Protein AF-R6U940-F1 (afdb_monomer_lite)

pLDDT: mean 77.58, std 14.06, range [38.78, 97.44]

Structure (mmCIF, N/CA/C/O backbone):
data_AF-R6U940-F1
#
_entry.id   AF-R6U940-F1
#
loop_
_atom_site.group_PDB
_atom_site.id
_atom_site.type_symbol
_atom_site.label_atom_id
_atom_site.label_alt_id
_atom_site.label_comp_id
_atom_site.label_asym_id
_atom_site.label_entity_id
_atom_site.label_seq_id
_atom_site.pdbx_PDB_ins_code
_atom_site.Cartn_x
_atom_site.Cartn_y
_atom_site.Cartn_z
_atom_site.occupancy
_atom_site.B_iso_or_equiv
_atom_site.auth_seq_id
_atom_site.auth_comp_id
_atom_site.auth_asym_id
_atom_site.auth_atom_id
_atom_site.pdbx_PDB_model_num
ATOM 1 N N . MET A 1 1 ? 21.833 -29.919 -34.588 1.00 38.78 1 MET A N 1
ATOM 2 C CA . MET A 1 1 ? 22.435 -28.755 -35.273 1.00 38.78 1 MET A CA 1
ATOM 3 C C . MET A 1 1 ? 23.414 -28.121 -34.293 1.00 38.78 1 MET A C 1
ATOM 5 O O . MET A 1 1 ? 22.966 -27.664 -33.252 1.00 38.78 1 MET A O 1
ATOM 9 N N . LYS A 1 2 ? 24.731 -28.213 -34.527 1.00 38.91 2 LYS A N 1
ATOM 10 C CA . LYS A 1 2 ? 25.726 -27.540 -33.673 1.00 38.91 2 LYS A CA 1
ATOM 11 C C . LYS A 1 2 ? 25.645 -26.049 -33.997 1.00 38.91 2 LYS A C 1
ATOM 13 O O . LYS A 1 2 ? 25.905 -25.670 -35.132 1.00 38.91 2 LYS A O 1
ATOM 18 N N . VAL A 1 3 ? 25.191 -25.240 -33.046 1.00 47.97 3 VAL A N 1
ATOM 19 C CA . VAL A 1 3 ? 25.191 -23.782 -33.189 1.00 47.97 3 VAL A CA 1
ATOM 20 C C . VAL A 1 3 ? 26.611 -23.323 -32.872 1.00 47.97 3 VAL A C 1
ATOM 22 O O . VAL A 1 3 ? 27.059 -23.465 -31.738 1.00 47.97 3 VAL A O 1
ATOM 25 N N . GLU A 1 4 ? 27.351 -22.856 -33.876 1.00 50.97 4 GLU A N 1
ATOM 26 C CA . GLU A 1 4 ? 28.636 -22.192 -33.649 1.00 50.97 4 GLU A CA 1
ATOM 27 C C . GLU A 1 4 ? 28.372 -20.781 -33.127 1.00 50.97 4 GLU A C 1
ATOM 29 O O . GLU A 1 4 ? 27.781 -19.940 -33.807 1.00 50.97 4 GLU A O 1
ATOM 34 N N . TYR A 1 5 ? 28.772 -20.539 -31.882 1.00 58.75 5 TYR A N 1
ATOM 35 C CA . TYR A 1 5 ? 28.633 -19.239 -31.241 1.00 58.75 5 TYR A CA 1
ATOM 36 C C . TYR A 1 5 ? 29.853 -18.369 -31.550 1.00 58.75 5 TYR A C 1
ATOM 38 O O . TYR A 1 5 ? 30.995 -18.816 -31.440 1.00 58.75 5 TYR A O 1
ATOM 46 N N . LEU A 1 6 ? 29.621 -17.093 -31.871 1.00 58.72 6 LEU A N 1
ATOM 47 C CA . LEU A 1 6 ? 30.691 -16.096 -31.905 1.00 58.72 6 LEU A CA 1
ATOM 48 C C . LEU A 1 6 ? 31.372 -16.030 -30.527 1.00 58.72 6 LEU A C 1
ATOM 50 O O . LEU A 1 6 ? 30.691 -15.877 -29.515 1.00 58.72 6 LEU A O 1
ATOM 54 N N . ASN A 1 7 ? 32.708 -16.092 -30.506 1.00 62.06 7 ASN A N 1
ATOM 55 C CA . ASN A 1 7 ? 33.553 -16.078 -29.301 1.00 62.06 7 ASN A CA 1
ATOM 56 C C . ASN A 1 7 ? 33.459 -17.325 -28.393 1.00 62.06 7 ASN A C 1
ATOM 58 O O . ASN A 1 7 ? 33.769 -17.212 -27.206 1.00 62.06 7 ASN A O 1
ATOM 62 N N . SER A 1 8 ? 33.098 -18.503 -28.921 1.00 61.00 8 SER A N 1
ATOM 63 C CA . SER A 1 8 ? 33.075 -19.772 -28.162 1.00 61.00 8 SER A CA 1
ATOM 64 C C . SER A 1 8 ? 34.335 -20.006 -27.322 1.00 61.00 8 SER A C 1
ATOM 66 O O . SER A 1 8 ? 34.242 -20.405 -26.166 1.00 61.00 8 SER A O 1
ATOM 68 N N . ASP A 1 9 ? 35.504 -19.678 -27.872 1.00 63.75 9 ASP A N 1
ATOM 69 C CA . ASP A 1 9 ? 36.793 -19.916 -27.216 1.00 63.75 9 ASP A CA 1
ATOM 70 C C . ASP A 1 9 ? 37.019 -18.982 -26.020 1.00 63.75 9 ASP A C 1
ATOM 72 O O . ASP A 1 9 ? 37.608 -19.387 -25.026 1.00 63.75 9 ASP A O 1
ATOM 76 N N . LYS A 1 10 ? 36.491 -17.750 -26.073 1.00 63.06 10 LYS A N 1
ATOM 77 C CA . LYS A 1 10 ? 36.577 -16.777 -24.968 1.00 63.06 10 LYS A CA 1
ATOM 78 C C . LYS A 1 10 ? 35.530 -17.014 -23.883 1.00 63.06 10 LYS A C 1
ATOM 80 O O . LYS A 1 10 ? 35.743 -16.613 -22.749 1.00 63.06 10 LYS A O 1
ATOM 85 N N . LEU A 1 11 ? 34.395 -17.620 -24.231 1.00 61.78 11 LEU A N 1
ATOM 86 C CA . LEU A 1 11 ? 33.347 -17.987 -23.271 1.00 61.78 11 LEU A CA 1
ATOM 87 C C . LEU A 1 11 ? 33.721 -19.237 -22.460 1.00 61.78 11 LEU A C 1
ATOM 89 O O . LEU A 1 11 ? 33.229 -19.408 -21.349 1.00 61.78 11 LEU A O 1
ATOM 93 N N . ASN A 1 12 ? 34.605 -20.076 -23.005 1.00 62.25 12 ASN A N 1
ATOM 94 C CA . ASN A 1 12 ? 35.125 -21.279 -22.353 1.00 62.25 12 ASN A CA 1
ATOM 95 C C . ASN A 1 12 ? 36.461 -21.045 -21.615 1.00 62.25 12 ASN A C 1
ATOM 97 O O . ASN A 1 12 ? 36.978 -21.967 -20.985 1.00 62.25 12 ASN A O 1
ATOM 101 N N . ASP A 1 13 ? 37.032 -19.838 -21.695 1.00 66.44 13 ASP A N 1
ATOM 102 C CA . ASP A 1 13 ? 38.280 -19.475 -21.020 1.00 66.44 13 ASP A CA 1
ATOM 103 C C . ASP A 1 13 ? 38.022 -19.141 -19.541 1.00 66.44 13 ASP A C 1
ATOM 105 O O . ASP A 1 13 ? 37.287 -18.211 -19.206 1.00 66.44 13 ASP A O 1
ATOM 109 N N . SER A 1 14 ? 38.666 -19.890 -18.641 1.00 59.31 14 SER A N 1
ATOM 110 C CA . SER A 1 14 ? 38.557 -19.713 -17.185 1.00 59.31 14 SER A CA 1
ATOM 111 C C . SER A 1 14 ? 39.193 -18.407 -16.676 1.00 59.31 14 SER A C 1
ATOM 113 O O . SER A 1 14 ? 39.006 -18.054 -15.513 1.00 59.31 14 SER A O 1
ATOM 115 N N . GLY A 1 15 ? 39.946 -17.692 -17.522 1.00 61.25 15 GLY A N 1
ATOM 116 C CA . GLY A 1 15 ? 40.544 -16.389 -17.218 1.00 61.25 15 GLY A CA 1
ATOM 117 C C . GLY A 1 15 ? 39.617 -15.183 -17.426 1.00 61.25 15 GLY A C 1
ATOM 118 O O . GLY A 1 15 ? 39.961 -14.076 -17.008 1.00 61.25 15 GLY A O 1
ATOM 119 N N . VAL A 1 16 ? 38.446 -15.365 -18.046 1.00 61.44 16 VAL A N 1
ATOM 120 C CA . VAL A 1 16 ? 37.455 -14.298 -18.261 1.00 61.44 16 VAL A CA 1
ATOM 121 C C . VAL A 1 16 ? 36.491 -14.259 -17.074 1.00 61.44 16 VAL A C 1
ATOM 123 O O . VAL A 1 16 ? 35.803 -15.231 -16.772 1.00 61.44 16 VAL A O 1
ATOM 126 N N . GLY A 1 17 ? 36.423 -13.122 -16.378 1.00 57.19 17 GLY A N 1
ATOM 127 C CA . GLY A 1 17 ? 35.511 -12.964 -15.242 1.00 57.19 17 GLY A CA 1
ATOM 128 C C . GLY A 1 17 ? 34.043 -13.027 -15.679 1.00 57.19 17 GLY A C 1
ATOM 129 O O . GLY A 1 17 ? 33.683 -12.448 -16.702 1.00 57.19 17 GLY A O 1
ATOM 130 N N . GLN A 1 18 ? 33.172 -13.654 -14.877 1.00 58.56 18 GLN A N 1
ATOM 131 C CA . GLN A 1 18 ? 31.751 -13.869 -15.221 1.00 58.56 18 GLN A CA 1
ATOM 132 C C . GLN A 1 18 ? 30.968 -12.580 -15.556 1.00 58.56 18 GLN A C 1
ATOM 134 O O . GLN A 1 18 ? 29.967 -12.635 -16.264 1.00 58.56 18 GLN A O 1
ATOM 139 N N . TYR A 1 19 ? 31.435 -11.416 -15.089 1.00 63.09 19 TYR A N 1
ATOM 140 C CA . TYR A 1 19 ? 30.815 -10.102 -15.320 1.00 63.09 19 TYR A CA 1
ATOM 141 C C . TYR A 1 19 ? 31.617 -9.196 -16.274 1.00 63.09 19 TYR A C 1
ATOM 143 O O . TYR A 1 19 ? 31.359 -7.994 -16.374 1.00 63.09 19 TYR A O 1
ATOM 151 N N . GLN A 1 20 ? 32.623 -9.735 -16.966 1.00 70.12 20 GLN A N 1
ATOM 152 C CA . GLN A 1 20 ? 33.445 -8.966 -17.895 1.00 70.12 20 GLN A CA 1
ATOM 153 C C . GLN A 1 20 ? 32.690 -8.703 -19.205 1.00 70.12 20 GLN A C 1
ATOM 155 O O . GLN A 1 20 ? 32.221 -9.622 -19.873 1.00 70.12 20 GLN A O 1
ATOM 160 N N . LYS A 1 21 ? 32.603 -7.431 -19.620 1.00 71.88 21 LYS A N 1
ATOM 161 C CA . LYS A 1 21 ? 31.927 -7.057 -20.872 1.00 71.88 21 LYS A CA 1
ATOM 162 C C . LYS A 1 21 ? 32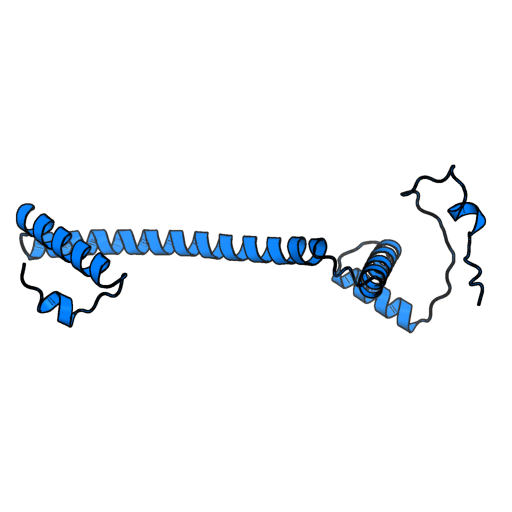.721 -7.522 -22.089 1.00 71.88 21 LYS A C 1
ATOM 164 O O . LYS A 1 21 ? 33.775 -6.967 -22.402 1.00 71.88 21 LYS A O 1
ATOM 169 N N . LEU A 1 22 ? 32.173 -8.490 -22.816 1.00 77.38 22 LEU A N 1
ATOM 170 C CA . LEU A 1 22 ? 32.712 -8.950 -24.090 1.00 77.38 22 LEU A CA 1
ATOM 171 C C . LEU A 1 22 ? 32.104 -8.148 -25.244 1.00 77.38 22 LEU A C 1
ATOM 173 O O . LEU A 1 22 ? 30.901 -7.896 -25.293 1.00 77.38 22 LEU A O 1
ATOM 177 N N . LYS A 1 23 ? 32.950 -7.731 -26.189 1.00 76.94 23 LYS A N 1
ATOM 178 C CA . LYS A 1 23 ? 32.491 -7.071 -27.415 1.00 76.94 23 LYS A CA 1
ATOM 179 C C . LYS A 1 23 ? 32.196 -8.125 -28.473 1.00 76.94 23 LYS A C 1
ATOM 181 O O . LYS A 1 23 ? 33.085 -8.883 -28.858 1.00 76.94 23 LYS A O 1
ATOM 186 N N . THR A 1 24 ? 30.970 -8.101 -28.978 1.00 79.19 24 THR A N 1
ATOM 187 C CA . THR A 1 24 ? 30.523 -8.939 -30.090 1.00 79.19 24 THR A CA 1
ATOM 188 C C . THR A 1 24 ? 29.884 -8.049 -31.145 1.00 79.19 24 THR A C 1
ATOM 190 O O . THR A 1 24 ? 29.071 -7.181 -30.825 1.00 79.19 24 THR A O 1
ATOM 193 N N . THR A 1 25 ? 30.249 -8.258 -32.407 1.00 78.88 25 THR A N 1
ATOM 194 C CA . THR A 1 25 ? 29.595 -7.606 -33.544 1.00 78.88 25 THR A CA 1
ATOM 195 C C . THR A 1 25 ? 28.415 -8.470 -33.974 1.00 78.88 25 THR A C 1
ATOM 197 O O . THR A 1 25 ? 28.596 -9.644 -34.281 1.00 78.88 25 THR A O 1
ATOM 200 N N . MET A 1 26 ? 27.210 -7.901 -33.989 1.00 80.50 26 MET A N 1
ATOM 201 C CA . MET A 1 26 ? 25.991 -8.581 -34.431 1.00 80.50 26 MET A CA 1
ATOM 202 C C . MET A 1 26 ? 25.261 -7.711 -35.452 1.00 80.50 26 MET A C 1
ATOM 204 O O . MET A 1 26 ? 25.061 -6.516 -35.230 1.00 80.50 26 MET A O 1
ATOM 208 N N . SER A 1 27 ? 24.833 -8.321 -36.554 1.00 82.50 27 SER A N 1
ATOM 209 C CA . SER A 1 27 ? 23.997 -7.670 -37.561 1.00 82.50 27 SER A CA 1
ATOM 210 C C . SER A 1 27 ? 22.523 -7.864 -37.214 1.00 82.50 27 SER A C 1
ATOM 212 O O . SER A 1 27 ? 22.057 -8.993 -37.077 1.00 82.50 27 SER A O 1
ATOM 214 N N . LEU A 1 28 ? 21.779 -6.764 -37.080 1.00 84.44 28 LEU A N 1
ATOM 215 C CA . LEU A 1 28 ? 20.340 -6.773 -36.811 1.00 84.44 28 LEU A CA 1
ATOM 216 C C . LEU A 1 28 ? 19.567 -6.077 -37.932 1.00 84.44 28 LEU A C 1
ATOM 218 O O . LEU A 1 28 ? 20.050 -5.146 -38.575 1.00 84.44 28 LEU A O 1
ATOM 222 N N . ASN A 1 29 ? 18.315 -6.487 -38.120 1.00 90.25 29 ASN A N 1
ATOM 223 C CA . ASN A 1 29 ? 17.415 -5.834 -39.064 1.00 90.25 29 ASN A CA 1
ATOM 224 C C . ASN A 1 29 ? 17.030 -4.423 -38.593 1.00 90.25 29 ASN A C 1
ATOM 226 O O . ASN A 1 29 ? 16.891 -4.153 -37.398 1.00 90.25 29 ASN A O 1
ATOM 230 N N . LYS A 1 30 ? 16.744 -3.530 -39.549 1.00 88.00 30 LYS A N 1
ATOM 231 C CA . LYS A 1 30 ? 16.331 -2.136 -39.289 1.00 88.00 30 LYS A CA 1
ATOM 232 C C . LYS A 1 30 ? 15.129 -2.025 -38.342 1.00 88.00 30 LYS A C 1
ATOM 234 O O . LYS A 1 30 ? 15.075 -1.122 -37.513 1.00 88.00 30 LYS A O 1
ATOM 239 N N . ILE A 1 31 ? 14.165 -2.941 -38.454 1.00 90.94 31 ILE A N 1
ATOM 240 C CA . ILE A 1 31 ? 12.979 -2.978 -37.583 1.00 90.94 31 ILE A CA 1
ATOM 241 C C . ILE A 1 31 ? 13.383 -3.301 -36.139 1.00 90.94 31 ILE A C 1
ATOM 243 O O . ILE A 1 31 ? 12.878 -2.682 -35.206 1.00 90.94 31 ILE A O 1
ATOM 247 N N . THR A 1 32 ? 14.321 -4.229 -35.949 1.00 86.81 32 THR A N 1
ATOM 248 C CA . THR A 1 32 ? 14.831 -4.615 -34.630 1.00 86.81 32 THR A CA 1
ATOM 249 C C . THR A 1 32 ? 15.573 -3.459 -33.964 1.00 86.81 32 THR A C 1
ATOM 251 O O . THR A 1 32 ? 15.345 -3.206 -32.787 1.00 86.81 32 THR A O 1
ATOM 254 N N . TYR A 1 33 ? 16.366 -2.687 -34.716 1.00 88.50 33 TYR A N 1
ATOM 255 C CA . TYR A 1 33 ? 16.997 -1.468 -34.192 1.00 88.50 33 TYR A CA 1
ATOM 256 C C . TYR A 1 33 ? 15.978 -0.437 -33.700 1.00 88.50 33 TYR A C 1
ATOM 258 O O . TYR A 1 33 ? 16.149 0.121 -32.622 1.00 88.50 33 TYR A O 1
ATOM 266 N N . LYS A 1 34 ? 14.881 -0.224 -34.439 1.00 89.06 34 LYS A N 1
ATOM 267 C CA . LYS A 1 34 ? 13.812 0.683 -33.992 1.00 89.06 34 LYS A CA 1
ATOM 268 C C . LYS A 1 34 ? 13.157 0.204 -32.699 1.00 89.06 34 LYS A C 1
ATOM 270 O O . LYS A 1 34 ? 12.930 1.005 -31.802 1.00 89.06 34 LYS A O 1
ATOM 275 N N . LYS A 1 35 ? 12.871 -1.098 -32.591 1.00 87.88 35 LYS A N 1
ATOM 276 C CA . LYS A 1 35 ? 12.337 -1.690 -31.354 1.00 87.88 35 LYS A CA 1
ATOM 277 C C . LYS A 1 35 ? 13.304 -1.500 -30.185 1.00 87.88 35 LYS A C 1
ATOM 279 O O . LYS A 1 35 ? 12.860 -1.192 -29.088 1.00 87.88 35 LYS A O 1
ATOM 284 N N . LEU A 1 36 ? 14.605 -1.631 -30.433 1.00 88.06 36 LEU A N 1
ATOM 285 C CA . LEU A 1 36 ? 15.634 -1.414 -29.425 1.00 88.06 36 LEU A CA 1
ATOM 286 C C . LEU A 1 36 ? 15.647 0.022 -28.894 1.00 88.06 36 LEU A C 1
ATOM 288 O O . LEU A 1 36 ? 15.707 0.224 -27.687 1.00 88.06 36 LEU A O 1
ATOM 292 N N . ASP A 1 37 ? 15.566 1.004 -29.791 1.00 86.69 37 ASP A N 1
ATOM 293 C CA . ASP A 1 37 ? 15.539 2.421 -29.419 1.00 86.69 37 ASP A CA 1
ATOM 294 C C . ASP A 1 37 ? 14.269 2.765 -28.629 1.00 86.69 37 ASP A C 1
ATOM 296 O O . ASP A 1 37 ? 14.332 3.502 -27.646 1.00 86.69 37 ASP A O 1
ATOM 300 N N . ILE A 1 38 ? 13.131 2.161 -28.990 1.00 86.88 38 ILE A N 1
ATOM 301 C CA . ILE A 1 38 ? 11.886 2.279 -28.221 1.00 86.88 38 ILE A CA 1
ATOM 302 C C . ILE A 1 38 ? 12.064 1.686 -26.818 1.00 86.88 38 ILE A C 1
ATOM 304 O O . ILE A 1 38 ? 11.756 2.354 -25.836 1.00 86.88 38 ILE A O 1
ATOM 308 N N . ILE A 1 39 ? 12.608 0.472 -26.695 1.00 85.19 39 ILE A N 1
ATOM 309 C CA . ILE A 1 39 ? 12.874 -0.156 -25.389 1.00 85.19 39 ILE A CA 1
ATOM 310 C C . ILE A 1 39 ? 13.824 0.709 -24.554 1.00 85.19 39 ILE A C 1
ATOM 312 O O . ILE A 1 39 ? 13.580 0.913 -23.368 1.00 85.19 39 ILE A O 1
ATOM 316 N N . ALA A 1 40 ? 14.872 1.258 -25.170 1.00 84.44 40 ALA A N 1
ATOM 317 C CA . ALA A 1 40 ? 15.813 2.135 -24.487 1.00 84.44 40 ALA A CA 1
ATOM 318 C C . ALA A 1 40 ? 15.129 3.399 -23.944 1.00 84.44 40 ALA A C 1
ATOM 320 O O . ALA A 1 40 ? 15.396 3.796 -22.812 1.00 84.44 40 ALA A O 1
ATOM 321 N N . SER A 1 41 ? 14.208 3.980 -24.722 1.00 84.50 41 SER A N 1
ATOM 322 C CA . SER A 1 41 ? 13.411 5.135 -24.296 1.00 84.50 41 SER A CA 1
ATOM 323 C C . SER A 1 41 ? 12.438 4.806 -23.161 1.00 84.50 41 SER A C 1
ATOM 325 O O . SER A 1 41 ? 12.318 5.589 -22.227 1.00 84.50 41 SER A O 1
ATOM 327 N N . LEU A 1 42 ? 11.794 3.634 -23.198 1.00 83.00 42 LEU A N 1
ATOM 328 C CA . LEU A 1 42 ? 10.831 3.203 -22.178 1.00 83.00 42 LEU A CA 1
ATOM 329 C C . LEU A 1 42 ? 11.497 2.873 -20.837 1.00 83.00 42 LEU A C 1
ATOM 331 O O . LEU A 1 42 ? 10.889 3.064 -19.791 1.00 83.00 42 LEU A O 1
ATOM 335 N N . LEU A 1 43 ? 12.727 2.359 -20.872 1.00 76.88 43 LEU A N 1
ATOM 336 C CA . LEU A 1 43 ? 13.506 1.999 -19.684 1.00 76.88 43 LEU A CA 1
ATOM 337 C C . LEU A 1 43 ? 14.443 3.126 -19.211 1.00 76.88 43 LEU A C 1
ATOM 339 O O . LEU A 1 43 ? 15.241 2.895 -18.307 1.00 76.88 43 LEU A O 1
ATOM 343 N N . GLU A 1 44 ? 14.402 4.304 -19.845 1.00 83.50 44 GLU A N 1
ATOM 344 C CA . GLU A 1 44 ? 15.291 5.451 -19.576 1.00 83.50 44 GLU A CA 1
ATOM 345 C C . GLU A 1 44 ? 16.797 5.098 -19.565 1.00 83.50 44 GLU A C 1
ATOM 347 O O . GLU A 1 44 ? 17.617 5.713 -18.877 1.00 83.50 44 GLU A O 1
ATOM 352 N N . VAL A 1 45 ? 17.205 4.100 -20.357 1.00 79.62 45 VAL A N 1
ATOM 353 C CA . VAL A 1 45 ? 18.599 3.637 -20.402 1.00 79.62 45 VAL A CA 1
ATOM 354 C C . VAL A 1 45 ? 19.408 4.388 -21.456 1.00 79.62 45 VAL A C 1
ATOM 356 O O . VAL A 1 45 ? 19.018 4.527 -22.613 1.00 79.62 45 VAL A O 1
ATOM 359 N N . LYS A 1 46 ? 20.609 4.831 -21.068 1.00 75.88 46 LYS A N 1
ATOM 360 C CA . LYS A 1 46 ? 21.488 5.668 -21.908 1.00 75.88 46 LYS A CA 1
ATOM 361 C C . LYS A 1 46 ? 22.209 4.913 -23.028 1.00 75.88 46 LYS A C 1
ATOM 363 O O . LYS A 1 46 ? 22.804 5.542 -23.898 1.00 75.88 46 LYS A O 1
ATOM 368 N N . SER A 1 47 ? 22.209 3.580 -23.001 1.00 81.38 47 SER A N 1
ATOM 369 C CA . SER A 1 47 ? 22.952 2.759 -23.958 1.00 81.38 47 SER A CA 1
ATOM 370 C C . SER A 1 47 ? 22.087 1.666 -24.563 1.00 81.38 47 SER A C 1
ATOM 372 O O . SER A 1 47 ? 21.446 0.887 -23.856 1.00 81.38 47 SER A O 1
ATOM 374 N N . ARG A 1 48 ? 22.169 1.551 -25.891 1.00 81.31 48 ARG A N 1
ATOM 375 C CA . ARG A 1 48 ? 21.597 0.447 -26.671 1.00 81.31 48 ARG A CA 1
ATOM 376 C C . ARG A 1 48 ? 22.094 -0.918 -26.193 1.00 81.31 48 ARG A C 1
ATOM 378 O O . ARG A 1 48 ? 21.331 -1.876 -26.219 1.00 81.31 48 ARG A O 1
ATOM 385 N N . ASN A 1 49 ? 23.332 -1.004 -25.701 1.00 83.25 49 ASN A N 1
ATOM 386 C CA . ASN A 1 49 ? 23.858 -2.251 -25.141 1.00 83.25 49 ASN A CA 1
ATOM 387 C C . ASN A 1 49 ? 23.114 -2.655 -23.866 1.00 83.25 49 ASN A C 1
ATOM 389 O O . ASN A 1 49 ? 22.773 -3.818 -23.716 1.00 83.25 49 ASN A O 1
ATOM 393 N N . THR A 1 50 ? 22.800 -1.703 -22.985 1.00 78.94 50 THR A N 1
ATOM 394 C CA . THR A 1 50 ? 22.031 -1.981 -21.763 1.00 78.94 50 THR A CA 1
ATOM 395 C C . THR A 1 50 ? 20.604 -2.415 -22.095 1.00 78.94 50 THR A C 1
ATOM 397 O O . THR A 1 50 ? 20.087 -3.352 -21.497 1.00 78.94 50 THR A O 1
ATOM 400 N N . ALA A 1 51 ? 19.980 -1.793 -23.102 1.00 84.50 51 ALA A N 1
ATOM 401 C CA . ALA A 1 51 ? 18.673 -2.225 -23.597 1.00 84.50 51 ALA A CA 1
ATOM 402 C C . ALA A 1 51 ? 18.713 -3.650 -24.188 1.00 84.50 51 ALA A C 1
ATOM 404 O O . ALA A 1 51 ? 17.800 -4.438 -23.945 1.00 84.50 51 ALA A O 1
ATOM 405 N N . LEU A 1 52 ? 19.777 -3.995 -24.927 1.00 87.25 52 LEU A N 1
ATOM 406 C CA . LEU A 1 52 ? 20.006 -5.346 -25.456 1.00 87.25 52 LEU A CA 1
ATOM 407 C C . LEU A 1 52 ? 20.190 -6.380 -24.340 1.00 87.25 52 LEU A C 1
ATOM 409 O O . LEU A 1 52 ? 19.531 -7.414 -24.375 1.00 87.25 52 LEU A O 1
ATOM 413 N N . GLU A 1 53 ? 21.049 -6.105 -23.357 1.00 82.44 53 GLU A N 1
ATOM 414 C CA . GLU A 1 53 ? 21.296 -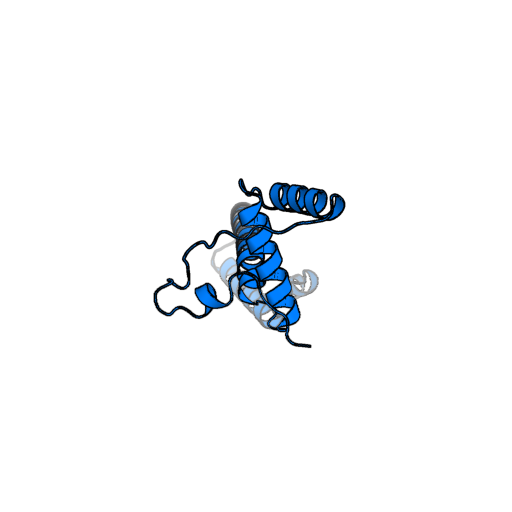6.992 -22.211 1.00 82.44 53 GLU A CA 1
ATOM 415 C C . GLU A 1 53 ? 19.993 -7.273 -21.443 1.00 82.44 53 GLU A C 1
ATOM 417 O O . GLU A 1 53 ? 19.655 -8.431 -21.201 1.00 82.44 53 GLU A O 1
ATOM 422 N N . ASN A 1 54 ? 19.196 -6.236 -21.163 1.00 80.81 54 ASN A N 1
ATOM 423 C CA . ASN A 1 54 ? 17.898 -6.383 -20.498 1.00 80.81 54 ASN A CA 1
ATOM 424 C C . ASN A 1 54 ? 16.902 -7.211 -21.325 1.00 80.81 54 ASN A C 1
ATOM 426 O O . ASN A 1 54 ? 16.203 -8.061 -20.777 1.00 80.81 54 ASN A O 1
ATOM 430 N N . ALA A 1 55 ? 16.847 -6.999 -22.643 1.00 84.75 55 ALA A N 1
ATOM 431 C CA . ALA A 1 55 ? 15.968 -7.762 -23.528 1.00 84.75 55 ALA A CA 1
ATOM 432 C C . ALA A 1 55 ? 16.375 -9.243 -23.625 1.00 84.75 55 ALA A C 1
ATOM 434 O O . ALA A 1 55 ? 15.508 -10.118 -23.637 1.00 84.75 55 ALA A O 1
ATOM 435 N N . ILE A 1 56 ? 17.681 -9.530 -23.663 1.00 84.81 56 ILE A N 1
ATOM 436 C CA . ILE A 1 56 ? 18.217 -10.898 -23.662 1.00 84.81 56 ILE A CA 1
ATOM 437 C C . ILE A 1 56 ? 17.888 -11.586 -22.339 1.00 84.81 56 ILE A C 1
ATOM 439 O O . ILE A 1 56 ? 17.350 -12.689 -22.362 1.00 84.81 56 ILE A O 1
ATOM 443 N N . ASN A 1 57 ? 18.126 -10.928 -21.202 1.00 77.56 57 ASN A N 1
ATOM 444 C CA . ASN A 1 57 ? 17.803 -11.473 -19.882 1.00 77.56 57 ASN A CA 1
ATOM 445 C C . ASN A 1 57 ? 16.302 -11.742 -19.728 1.00 77.56 57 ASN A C 1
ATOM 447 O O . ASN A 1 57 ? 15.915 -12.788 -19.209 1.00 77.56 57 ASN A O 1
ATOM 451 N N . PHE A 1 58 ? 15.454 -10.837 -20.224 1.00 74.75 58 PHE A N 1
ATOM 452 C CA . PHE A 1 58 ? 14.003 -11.012 -20.230 1.00 74.75 58 PHE A CA 1
ATOM 453 C C . PHE A 1 58 ? 13.580 -12.237 -21.049 1.00 74.75 58 PHE A C 1
ATOM 455 O O . PHE A 1 58 ? 12.837 -13.083 -20.557 1.00 74.75 58 PHE A O 1
ATOM 462 N N . TYR A 1 59 ? 14.070 -12.361 -22.284 1.00 78.94 59 TYR A N 1
ATOM 463 C CA . TYR A 1 59 ? 13.700 -13.472 -23.160 1.00 78.94 59 TYR A CA 1
ATOM 464 C C . TYR A 1 59 ? 14.286 -14.808 -22.689 1.00 78.94 59 TYR A C 1
ATOM 466 O O . TYR A 1 59 ? 13.612 -15.831 -22.761 1.00 78.94 59 TYR A O 1
ATOM 474 N N . PHE A 1 60 ? 15.507 -14.800 -22.150 1.00 75.44 60 PHE A N 1
ATOM 475 C CA . PHE A 1 60 ? 16.106 -15.964 -21.504 1.00 75.44 60 PHE A CA 1
ATOM 476 C C . PHE A 1 60 ? 15.252 -16.424 -20.318 1.00 75.44 60 PHE A C 1
ATOM 478 O O . PHE A 1 60 ? 14.851 -17.580 -20.290 1.00 75.44 60 PHE A O 1
ATOM 485 N N . SER A 1 61 ? 14.875 -15.504 -19.422 1.00 59.16 61 SER A N 1
ATOM 486 C CA . SER A 1 61 ? 14.008 -15.799 -18.269 1.00 59.16 61 SER A CA 1
ATOM 487 C C . SER A 1 61 ? 12.623 -16.310 -18.684 1.00 59.16 61 SER A C 1
ATOM 489 O O . SER A 1 61 ? 12.061 -17.190 -18.036 1.00 59.16 61 SER A O 1
ATOM 491 N N . TYR A 1 62 ? 12.074 -15.782 -19.783 1.00 66.38 62 TYR A N 1
ATOM 492 C CA . TYR A 1 62 ? 10.830 -16.268 -20.382 1.00 66.38 62 TYR A CA 1
ATOM 493 C C . TYR A 1 62 ? 10.966 -17.712 -20.892 1.00 66.38 62 TYR A C 1
ATOM 495 O O . TYR A 1 62 ? 10.102 -18.543 -20.624 1.00 66.38 62 TYR A O 1
ATOM 503 N N . LEU A 1 63 ? 12.057 -18.031 -21.597 1.00 68.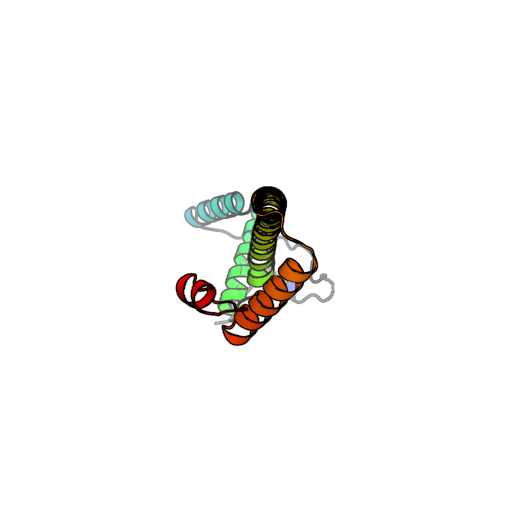38 63 LEU A N 1
ATOM 504 C CA . LEU A 1 63 ? 12.298 -19.365 -22.156 1.00 68.38 63 LEU A CA 1
ATOM 505 C C . LEU A 1 63 ? 12.641 -20.418 -21.099 1.00 68.38 63 LEU A C 1
ATOM 507 O O . LEU A 1 63 ? 12.263 -21.577 -21.256 1.00 68.38 63 LEU A O 1
ATOM 511 N N . THR A 1 64 ? 13.342 -20.046 -20.028 1.00 68.31 64 THR A N 1
ATOM 512 C CA . THR A 1 64 ? 13.706 -20.973 -18.946 1.00 68.31 64 THR A CA 1
ATOM 513 C C . THR A 1 64 ? 12.543 -21.276 -18.000 1.00 68.31 64 THR A C 1
ATOM 515 O O . THR A 1 64 ? 12.725 -22.031 -17.049 1.00 68.31 64 THR A O 1
ATOM 518 N N . ASN A 1 65 ? 11.347 -20.720 -18.252 1.00 53.94 65 ASN A N 1
ATOM 519 C CA . ASN A 1 65 ? 10.117 -20.888 -17.465 1.00 53.94 65 ASN A CA 1
ATOM 520 C C . ASN A 1 65 ? 10.259 -20.525 -15.971 1.00 53.94 65 ASN A C 1
ATOM 522 O O . ASN A 1 65 ? 9.349 -20.720 -15.168 1.00 53.94 65 ASN A O 1
ATOM 526 N N . THR A 1 66 ? 11.392 -19.935 -15.600 1.00 49.75 66 THR A N 1
ATOM 527 C CA . THR A 1 66 ? 11.607 -19.211 -14.359 1.00 49.75 66 THR A CA 1
ATOM 528 C C . THR A 1 66 ? 11.057 -17.814 -14.588 1.00 49.75 66 THR A C 1
ATOM 530 O O . THR A 1 66 ? 11.806 -16.869 -14.842 1.00 49.75 66 THR A O 1
ATOM 533 N N . PHE A 1 67 ? 9.726 -17.691 -14.551 1.00 49.78 67 PHE A N 1
ATOM 534 C CA . PHE A 1 67 ? 9.078 -16.416 -14.261 1.00 49.78 67 PHE A CA 1
ATOM 535 C C . PHE A 1 67 ? 9.853 -15.807 -13.098 1.00 49.78 67 PHE A C 1
ATOM 537 O O . PHE A 1 67 ? 9.855 -16.364 -12.002 1.00 49.78 67 PHE A O 1
ATOM 544 N N . ASN A 1 68 ? 10.610 -14.748 -13.369 1.00 49.66 68 ASN A N 1
ATOM 545 C CA . ASN A 1 68 ? 11.500 -14.180 -12.381 1.00 49.66 68 ASN A CA 1
ATOM 546 C C . ASN A 1 68 ? 10.619 -13.465 -11.352 1.00 49.66 68 ASN A C 1
ATOM 548 O O . ASN A 1 68 ? 10.267 -12.294 -11.513 1.00 49.66 68 ASN A O 1
ATOM 552 N N . GLN A 1 69 ? 10.179 -14.227 -10.348 1.00 52.62 69 GLN A N 1
ATOM 553 C CA . GLN A 1 69 ? 9.362 -13.767 -9.237 1.00 52.62 69 GLN A CA 1
ATOM 554 C C . GLN A 1 69 ? 10.028 -12.558 -8.580 1.00 52.62 69 GLN A C 1
ATOM 556 O O . GLN A 1 69 ? 9.322 -11.656 -8.167 1.00 52.62 69 GLN A O 1
ATOM 561 N N . GLU A 1 70 ? 11.360 -12.458 -8.595 1.00 53.19 70 GLU A N 1
ATOM 562 C CA . GLU A 1 70 ? 12.093 -11.295 -8.090 1.00 53.19 70 GLU A CA 1
ATOM 563 C C . GLU A 1 70 ? 11.835 -10.000 -8.867 1.00 53.19 70 GLU A C 1
ATOM 565 O O . GLU A 1 70 ? 11.597 -8.982 -8.236 1.00 53.19 70 GLU A O 1
ATOM 570 N N . TYR A 1 71 ? 11.805 -9.988 -10.205 1.00 54.50 71 TYR A N 1
ATOM 571 C CA . TYR A 1 71 ? 11.599 -8.729 -10.945 1.00 54.50 71 TYR A CA 1
ATOM 572 C C . TYR A 1 71 ? 10.151 -8.228 -10.854 1.00 54.50 71 TYR A C 1
ATOM 574 O O . TYR A 1 71 ? 9.904 -7.030 -10.697 1.00 54.50 71 TYR A O 1
ATOM 582 N N . LEU A 1 72 ? 9.183 -9.153 -10.919 1.00 54.75 72 LEU A N 1
ATOM 583 C CA . LEU A 1 72 ? 7.776 -8.826 -10.690 1.00 54.75 72 LEU A CA 1
ATOM 584 C C . LEU A 1 72 ? 7.535 -8.428 -9.228 1.00 54.75 72 LEU A C 1
ATOM 586 O O . LEU A 1 72 ? 6.899 -7.407 -8.998 1.00 54.75 72 LEU A O 1
ATOM 590 N N . CYS A 1 73 ? 8.063 -9.157 -8.241 1.00 59.03 73 CYS A N 1
ATOM 591 C CA . CYS A 1 73 ? 7.901 -8.801 -6.828 1.00 59.03 73 CYS A CA 1
ATOM 592 C C . CYS A 1 73 ? 8.611 -7.499 -6.461 1.00 59.03 73 CYS A C 1
ATOM 594 O O . CYS A 1 73 ? 8.058 -6.741 -5.676 1.00 59.03 73 CYS A O 1
ATOM 596 N N . ASP A 1 74 ? 9.787 -7.206 -7.011 1.00 57.25 74 ASP A N 1
ATOM 597 C CA . ASP A 1 74 ? 10.534 -6.018 -6.609 1.00 57.25 74 ASP A CA 1
ATOM 598 C C . ASP A 1 74 ? 9.914 -4.756 -7.223 1.00 57.25 74 ASP A C 1
ATOM 600 O O . ASP A 1 74 ? 9.460 -3.870 -6.506 1.00 57.25 74 ASP A O 1
ATOM 604 N N . VAL A 1 75 ? 9.744 -4.679 -8.546 1.00 60.00 75 VAL A N 1
ATOM 605 C CA . VAL A 1 75 ? 9.199 -3.455 -9.167 1.00 60.00 75 VAL A CA 1
ATOM 606 C C . VAL A 1 75 ? 7.704 -3.278 -8.871 1.00 60.00 75 VAL A C 1
ATOM 608 O O . VAL A 1 75 ? 7.264 -2.176 -8.531 1.00 60.00 75 VAL A O 1
ATOM 611 N N . TYR A 1 76 ? 6.904 -4.345 -8.971 1.00 58.12 76 TYR A N 1
ATOM 612 C CA . TYR A 1 76 ? 5.465 -4.257 -8.710 1.00 58.12 76 TYR A CA 1
ATOM 613 C C . TYR A 1 76 ? 5.166 -4.215 -7.209 1.00 58.12 76 TYR A C 1
ATOM 615 O O . TYR A 1 76 ? 4.315 -3.432 -6.790 1.00 58.12 76 TYR A O 1
ATOM 623 N N . GLY A 1 77 ? 5.890 -4.979 -6.386 1.00 70.50 77 GLY A N 1
ATOM 624 C CA . GLY A 1 77 ? 5.733 -4.954 -4.931 1.00 70.50 77 GLY A CA 1
ATOM 625 C C . GLY A 1 77 ? 6.188 -3.635 -4.317 1.00 70.50 77 GLY A C 1
ATOM 626 O O . GLY A 1 77 ? 5.465 -3.102 -3.481 1.00 70.50 77 GLY A O 1
ATOM 627 N N . ASN A 1 78 ? 7.282 -3.026 -4.789 1.00 68.94 78 ASN A N 1
ATOM 628 C CA . ASN A 1 78 ? 7.686 -1.693 -4.327 1.00 68.94 78 ASN A CA 1
ATOM 629 C C . ASN A 1 78 ? 6.669 -0.621 -4.732 1.00 68.94 78 ASN A C 1
ATOM 631 O O . ASN A 1 78 ? 6.338 0.251 -3.926 1.00 68.94 78 ASN A O 1
ATOM 635 N N . LYS A 1 79 ? 6.112 -0.698 -5.950 1.00 73.06 79 LYS A N 1
ATOM 636 C CA . LYS A 1 79 ? 5.039 0.213 -6.368 1.00 73.06 79 LYS A CA 1
ATOM 637 C C . LYS A 1 79 ? 3.779 0.013 -5.524 1.00 73.06 79 LYS A C 1
ATOM 639 O O . LYS A 1 79 ? 3.241 0.992 -5.021 1.00 73.06 79 LYS A O 1
ATOM 644 N N . MET A 1 80 ? 3.335 -1.226 -5.312 1.00 73.94 80 MET A N 1
ATOM 645 C CA . MET A 1 80 ? 2.184 -1.523 -4.452 1.00 73.94 80 MET A CA 1
ATOM 646 C C . MET A 1 80 ? 2.418 -1.077 -3.007 1.00 73.94 80 MET A C 1
ATOM 648 O O . MET A 1 80 ? 1.535 -0.463 -2.420 1.00 73.94 80 MET A O 1
ATOM 652 N N . ALA A 1 81 ? 3.596 -1.330 -2.438 1.00 75.81 81 ALA A N 1
ATOM 653 C CA . ALA A 1 81 ? 3.952 -0.892 -1.092 1.00 75.81 81 ALA A CA 1
ATOM 654 C C . ALA A 1 81 ? 3.954 0.640 -0.981 1.00 75.81 81 ALA A C 1
ATOM 656 O O . ALA A 1 81 ? 3.458 1.183 0.005 1.00 75.81 81 ALA A O 1
ATOM 657 N N . SER A 1 82 ? 4.446 1.339 -2.007 1.00 79.75 82 SER A N 1
ATOM 658 C CA . SER A 1 82 ? 4.392 2.801 -2.095 1.00 79.75 82 SER A CA 1
ATOM 659 C C . SER A 1 82 ? 2.951 3.322 -2.152 1.00 79.75 82 SER A C 1
ATOM 661 O O . SER A 1 82 ? 2.585 4.196 -1.370 1.00 79.75 82 SER A O 1
ATOM 663 N N . GLU A 1 83 ? 2.097 2.744 -3.001 1.00 82.25 83 GLU A N 1
ATOM 664 C CA . GLU A 1 83 ? 0.678 3.117 -3.090 1.00 82.25 83 GLU A CA 1
ATOM 665 C C . GLU A 1 83 ? -0.072 2.822 -1.783 1.00 82.25 83 GLU A C 1
ATOM 667 O O . GLU A 1 83 ? -0.807 3.672 -1.283 1.00 82.25 83 GLU A O 1
ATOM 672 N N . ILE A 1 84 ? 0.158 1.658 -1.162 1.00 91.56 84 ILE A N 1
ATOM 673 C CA . ILE A 1 84 ? -0.411 1.307 0.149 1.00 91.56 84 ILE A CA 1
ATOM 674 C C . ILE A 1 84 ? 0.061 2.290 1.215 1.00 91.56 84 ILE A C 1
ATOM 676 O O . ILE A 1 84 ? -0.736 2.691 2.062 1.00 91.56 84 ILE A O 1
ATOM 680 N N . LYS A 1 85 ? 1.325 2.716 1.181 1.00 87.50 85 LYS A N 1
ATOM 681 C CA . LYS A 1 85 ? 1.853 3.715 2.110 1.00 87.50 85 LYS A CA 1
ATOM 682 C C . LYS A 1 85 ? 1.169 5.067 1.915 1.00 87.50 85 LYS A C 1
ATOM 684 O O . LYS A 1 85 ? 0.697 5.638 2.890 1.00 87.50 85 LYS A O 1
ATOM 689 N N . ILE A 1 86 ? 1.024 5.537 0.676 1.00 92.44 86 ILE A N 1
ATOM 690 C CA . ILE A 1 86 ? 0.307 6.784 0.363 1.00 92.44 86 ILE A CA 1
ATOM 691 C C . ILE A 1 86 ? -1.155 6.700 0.820 1.00 92.44 86 ILE A C 1
ATOM 693 O O . ILE A 1 86 ? -1.677 7.637 1.431 1.00 92.44 86 ILE A O 1
ATOM 697 N N . LEU A 1 87 ? -1.819 5.571 0.560 1.00 93.62 87 LEU A N 1
ATOM 698 C CA . LEU A 1 87 ? -3.183 5.320 1.017 1.00 93.62 87 LEU A CA 1
ATOM 699 C C . LEU A 1 87 ? -3.268 5.299 2.543 1.00 93.62 87 LEU A C 1
ATOM 701 O O . LEU A 1 87 ? -4.182 5.909 3.092 1.00 93.62 87 LEU A O 1
ATOM 705 N N . SER A 1 88 ? -2.317 4.658 3.219 1.00 93.00 88 SER A N 1
ATOM 706 C CA . SER A 1 88 ? -2.246 4.589 4.682 1.00 93.00 88 SER A CA 1
ATOM 707 C C . SER A 1 88 ? -2.021 5.969 5.292 1.00 93.00 88 SER A C 1
ATOM 709 O O . SER A 1 88 ? -2.731 6.342 6.221 1.00 93.00 88 SER A O 1
ATOM 711 N N . ASP A 1 89 ? -1.124 6.777 4.725 1.00 93.62 89 ASP A N 1
ATOM 712 C CA . ASP A 1 89 ? -0.874 8.153 5.160 1.00 93.62 89 ASP A CA 1
ATOM 713 C C . ASP A 1 89 ? -2.116 9.034 4.956 1.00 93.62 89 ASP A C 1
ATOM 715 O O . ASP A 1 89 ? -2.472 9.851 5.812 1.00 93.62 89 ASP A O 1
ATOM 719 N N . ARG A 1 90 ? -2.818 8.868 3.826 1.00 94.94 90 ARG A N 1
ATOM 720 C CA . ARG A 1 90 ? -4.077 9.578 3.563 1.00 94.94 90 ARG A CA 1
ATOM 721 C C . ARG A 1 90 ? -5.175 9.132 4.524 1.00 94.94 90 ARG A C 1
ATOM 723 O O . ARG A 1 90 ? -5.898 9.981 5.042 1.00 94.94 90 ARG A O 1
ATOM 730 N N . LEU A 1 91 ? -5.288 7.830 4.778 1.00 97.00 91 LEU A N 1
ATOM 731 C CA . LEU A 1 91 ? -6.248 7.261 5.716 1.00 97.00 91 LEU A CA 1
ATOM 732 C C . LEU A 1 91 ? -5.971 7.745 7.138 1.00 97.00 91 LEU A C 1
ATOM 734 O O . LEU A 1 91 ? -6.906 8.162 7.806 1.00 97.00 91 LEU A O 1
ATOM 738 N N . ALA A 1 92 ? -4.711 7.787 7.572 1.00 96.19 92 ALA A N 1
ATOM 739 C CA . ALA A 1 92 ? -4.320 8.308 8.879 1.00 96.19 92 ALA A CA 1
ATOM 740 C C . ALA A 1 92 ? -4.710 9.785 9.043 1.00 96.19 92 ALA A C 1
ATOM 742 O O . ALA A 1 92 ? -5.289 10.166 10.059 1.00 96.19 92 ALA A O 1
ATOM 743 N N . LYS A 1 93 ? -4.481 10.617 8.016 1.00 96.25 93 LYS A N 1
ATOM 744 C CA . LYS A 1 93 ? -4.916 12.026 8.020 1.00 96.25 93 LYS A CA 1
ATOM 745 C C . LYS A 1 93 ? -6.437 12.168 8.085 1.00 96.25 93 LYS A C 1
ATOM 747 O O . LYS A 1 93 ? -6.931 13.035 8.800 1.00 96.25 93 LYS A O 1
ATOM 752 N N . LEU A 1 94 ? -7.178 11.350 7.337 1.00 97.44 94 LEU A N 1
ATOM 753 C CA . LEU A 1 94 ? -8.645 11.358 7.366 1.00 97.44 94 LEU A CA 1
ATOM 754 C C . LEU A 1 94 ? -9.185 10.864 8.712 1.00 97.44 94 LEU A C 1
ATOM 756 O O . LEU A 1 94 ? -10.076 11.495 9.265 1.00 97.44 94 LEU A O 1
ATOM 760 N N . GLN A 1 95 ? -8.608 9.800 9.268 1.00 97.19 95 GLN A N 1
ATOM 761 C CA . GLN A 1 95 ? -8.941 9.283 10.596 1.00 97.19 95 GLN A CA 1
ATOM 762 C C . GLN A 1 95 ? -8.691 10.330 11.680 1.00 97.19 95 GLN A C 1
ATOM 764 O O . GLN A 1 95 ? -9.542 10.525 12.538 1.00 97.19 95 GLN A O 1
ATOM 769 N N . PHE A 1 96 ? -7.579 11.067 11.605 1.00 96.94 96 PHE A N 1
ATOM 770 C CA . PHE A 1 96 ? -7.314 12.165 12.531 1.00 96.94 96 PHE A CA 1
ATOM 771 C C . PHE A 1 96 ? -8.376 13.268 12.435 1.00 96.94 96 PHE A C 1
ATOM 773 O O . PHE A 1 96 ? -8.919 13.679 13.454 1.00 96.94 96 PHE A O 1
ATOM 780 N N . LYS A 1 97 ? -8.720 13.715 11.220 1.00 97.19 97 LYS A N 1
ATOM 781 C CA . LYS A 1 97 ? -9.778 14.722 11.024 1.00 97.19 97 LYS A CA 1
ATOM 782 C C . LYS A 1 97 ? -11.124 14.235 11.556 1.00 97.19 97 LYS A C 1
ATOM 784 O O . LYS A 1 97 ? -11.770 14.955 12.303 1.00 97.19 97 LYS A O 1
ATOM 789 N N . ASN A 1 98 ? -11.502 12.998 11.244 1.00 97.12 98 ASN A N 1
ATOM 790 C CA . ASN A 1 98 ? -12.731 12.399 11.756 1.00 97.12 98 ASN A CA 1
ATOM 791 C C . ASN A 1 98 ? -12.723 12.305 13.287 1.00 97.12 98 ASN A C 1
ATOM 793 O O . ASN A 1 98 ? -13.740 12.583 13.908 1.00 97.12 98 ASN A O 1
ATOM 797 N N . ALA A 1 99 ? -11.594 11.953 13.907 1.00 96.69 99 ALA A N 1
ATOM 798 C CA . ALA A 1 99 ? -11.475 11.912 15.361 1.00 96.69 99 ALA A CA 1
ATOM 799 C C . ALA A 1 99 ? -11.670 13.299 15.996 1.00 96.69 99 ALA A C 1
ATOM 801 O O . ALA A 1 99 ? -12.338 13.398 17.022 1.00 96.69 99 ALA A O 1
ATOM 802 N N . VAL A 1 100 ? -11.142 14.361 15.375 1.00 97.12 100 VAL A N 1
ATOM 803 C CA . VAL A 1 100 ? -11.365 15.748 15.820 1.00 97.12 100 VAL A CA 1
ATOM 804 C C . VAL A 1 100 ? -12.846 16.122 15.729 1.00 97.12 100 VAL A C 1
ATOM 806 O O . VAL A 1 100 ? -13.404 16.609 16.709 1.00 97.12 100 VAL A O 1
ATOM 809 N N . GLU A 1 101 ? -13.505 15.838 14.604 1.00 96.75 101 GLU A N 1
ATOM 810 C CA . GLU A 1 101 ? -14.942 16.111 14.442 1.00 96.75 101 GLU A CA 1
ATOM 811 C C . GLU A 1 101 ? -15.797 15.305 15.439 1.00 96.75 101 GLU A C 1
ATOM 813 O O . GLU A 1 101 ? -16.744 15.837 16.017 1.00 96.75 101 GLU A O 1
ATOM 818 N N . ILE A 1 102 ? -15.447 14.040 15.710 1.00 95.50 102 ILE A N 1
ATOM 819 C CA . ILE A 1 102 ? -16.133 13.205 16.711 1.00 95.50 102 ILE A CA 1
ATOM 820 C C . ILE A 1 102 ? -15.939 13.763 18.127 1.00 95.50 102 ILE A C 1
ATOM 822 O O . ILE A 1 102 ? -16.902 13.779 18.894 1.00 95.50 102 ILE A O 1
ATOM 826 N N . ASP A 1 103 ? -14.743 14.236 18.495 1.00 94.06 103 ASP A N 1
ATOM 827 C CA . ASP A 1 103 ? -14.510 14.874 19.803 1.00 94.06 103 ASP A CA 1
ATOM 828 C C . ASP A 1 103 ? -15.342 16.155 19.946 1.00 94.06 103 ASP A C 1
ATOM 830 O O . ASP A 1 103 ? -16.008 16.354 20.963 1.00 94.06 103 ASP A O 1
ATOM 834 N N . MET A 1 104 ? -15.384 16.986 18.898 1.00 94.56 104 MET A N 1
ATOM 835 C CA . MET A 1 104 ? -16.217 18.189 18.872 1.00 94.56 104 MET A CA 1
ATOM 836 C C . MET A 1 104 ? -17.704 17.856 19.028 1.00 94.56 104 MET A C 1
ATOM 838 O O . MET A 1 104 ? -18.358 18.416 19.907 1.00 94.56 104 MET A O 1
ATOM 842 N N . LEU A 1 105 ? -18.231 16.912 18.242 1.00 93.25 105 LEU A N 1
ATOM 843 C CA . LEU A 1 105 ? -19.622 16.464 18.354 1.00 93.25 105 LEU A CA 1
ATOM 844 C C . LEU A 1 105 ? -19.925 15.884 19.738 1.00 93.25 105 LEU A C 1
ATOM 846 O O . LEU A 1 105 ? -20.960 16.197 20.318 1.00 93.25 105 LEU A O 1
ATOM 850 N N . THR A 1 106 ? -19.008 15.095 20.301 1.00 89.94 106 THR A N 1
ATOM 851 C CA . THR A 1 106 ? -19.167 14.519 21.643 1.00 89.94 106 THR A CA 1
ATOM 852 C C . THR A 1 106 ? -19.285 15.618 22.696 1.00 89.94 106 THR A C 1
ATOM 854 O O . THR A 1 106 ? -20.156 15.543 23.558 1.00 89.94 106 THR A O 1
ATOM 857 N N . ARG A 1 107 ? -18.456 16.666 22.618 1.00 87.44 107 ARG A N 1
ATOM 858 C CA . ARG A 1 107 ? -18.526 17.813 23.536 1.00 87.44 107 ARG A CA 1
ATOM 859 C C . ARG A 1 107 ? -19.807 18.620 23.364 1.00 87.44 107 ARG A C 1
ATOM 861 O O . ARG A 1 107 ? -20.382 19.028 24.366 1.00 87.44 107 ARG A O 1
ATOM 868 N N . ILE A 1 108 ? -20.248 18.843 22.123 1.00 91.50 108 ILE A N 1
ATOM 869 C CA . ILE A 1 108 ? -21.505 19.546 21.827 1.00 91.50 108 ILE A CA 1
ATOM 870 C C . ILE A 1 108 ? -22.681 18.790 22.450 1.00 91.50 108 ILE A C 1
ATOM 872 O O . ILE A 1 108 ? -23.444 19.382 23.202 1.00 91.50 108 ILE A O 1
ATOM 876 N N . VAL A 1 109 ? -22.779 17.480 22.207 1.00 89.12 109 VAL A N 1
ATOM 877 C CA . VAL A 1 109 ? -23.863 16.638 22.737 1.00 89.12 109 VAL A CA 1
ATOM 878 C C . VAL A 1 109 ? -23.795 16.523 24.259 1.00 89.12 109 VAL A C 1
ATOM 880 O O . VAL A 1 109 ? -24.820 16.619 24.920 1.00 89.12 109 VAL A O 1
ATOM 883 N N . ALA A 1 110 ? -22.603 16.355 24.838 1.00 86.06 110 ALA A N 1
ATOM 884 C CA . ALA A 1 110 ? -22.451 16.285 26.291 1.00 86.06 110 ALA A CA 1
ATOM 885 C C . ALA A 1 110 ? -22.878 17.587 26.987 1.00 86.06 110 ALA A C 1
ATOM 887 O O . ALA A 1 110 ? -23.418 17.528 28.089 1.00 86.06 110 ALA A O 1
ATOM 888 N N . ASN A 1 111 ? -22.640 18.737 26.347 1.00 85.69 111 ASN A N 1
ATOM 889 C CA . ASN A 1 111 ? -23.084 20.040 26.834 1.00 85.69 111 ASN A CA 1
ATOM 890 C C . ASN A 1 111 ? -24.604 20.214 26.680 1.00 85.69 111 ASN A C 1
ATOM 892 O O . ASN A 1 111 ? -25.264 20.617 27.626 1.00 85.69 111 ASN A O 1
ATOM 896 N N . ASP A 1 112 ? -25.161 19.856 25.520 1.00 90.25 112 ASP A N 1
ATOM 897 C CA . ASP A 1 112 ? -26.598 19.981 25.229 1.00 90.25 112 ASP A CA 1
ATOM 898 C C . ASP A 1 112 ? -27.471 19.068 26.109 1.00 90.25 112 ASP A C 1
ATOM 900 O O . ASP A 1 112 ? -28.536 19.463 26.572 1.00 90.25 112 ASP A O 1
ATOM 904 N N . LEU A 1 113 ? -26.997 17.850 26.384 1.00 86.50 113 LEU A N 1
ATOM 905 C CA . LEU A 1 113 ? -27.713 16.844 27.173 1.00 86.50 113 LEU A CA 1
ATOM 906 C C . LEU A 1 113 ? -27.317 16.825 28.661 1.00 86.50 113 LEU A C 1
ATOM 908 O O . LEU A 1 113 ? -27.759 15.930 29.383 1.00 86.50 113 LEU A O 1
ATOM 912 N N . GLU A 1 114 ? -26.451 17.745 29.106 1.00 83.94 114 GLU A N 1
ATOM 913 C CA . GLU A 1 114 ? -25.893 17.803 30.472 1.00 83.94 114 GLU A CA 1
ATOM 914 C C . GLU A 1 114 ? -25.448 16.423 31.000 1.00 83.94 114 GLU A C 1
ATOM 916 O O . GLU A 1 114 ? -25.703 16.022 32.141 1.00 83.94 114 GLU A O 1
ATOM 921 N N . MET A 1 115 ? -24.801 15.637 30.136 1.00 79.56 115 MET A N 1
ATOM 922 C CA . MET A 1 115 ? -24.561 14.225 30.418 1.00 79.56 115 MET A CA 1
ATOM 923 C C . MET A 1 115 ? -23.531 14.036 31.529 1.00 79.56 115 MET A C 1
ATOM 925 O O . MET A 1 115 ? -22.348 14.346 31.383 1.00 79.56 115 MET A O 1
ATOM 929 N N . GLY A 1 116 ? -23.971 13.418 32.624 1.00 83.94 116 GLY A N 1
ATOM 930 C CA . GLY A 1 116 ? -23.089 12.967 33.691 1.00 83.94 116 GLY A CA 1
ATOM 931 C C . GLY A 1 116 ? -22.144 11.844 33.245 1.00 83.94 116 GLY A C 1
ATOM 932 O O . GLY A 1 116 ? -22.465 11.016 32.388 1.00 83.94 116 GLY A O 1
ATOM 933 N N . LYS A 1 117 ? -20.978 11.772 33.896 1.00 84.19 117 LYS A N 1
ATOM 934 C CA . LYS A 1 117 ? -19.941 10.761 33.628 1.00 84.19 117 LYS A CA 1
ATOM 935 C C . LYS A 1 117 ? -20.454 9.320 33.759 1.00 84.19 117 LYS A C 1
ATOM 937 O O . LYS A 1 117 ? -20.098 8.469 32.954 1.00 84.19 117 LYS A O 1
ATOM 942 N N . GLU A 1 118 ? -21.309 9.053 34.745 1.00 86.12 118 GLU A N 1
ATOM 943 C CA . GLU A 1 118 ? -21.853 7.710 34.984 1.00 86.12 118 GLU A CA 1
ATOM 944 C C . GLU A 1 118 ? -22.729 7.229 33.819 1.00 86.12 118 GLU A C 1
ATOM 946 O O . GLU A 1 118 ? -22.590 6.094 33.356 1.00 86.12 118 GLU A O 1
ATOM 951 N N . THR A 1 119 ? -23.598 8.105 33.309 1.00 83.88 119 THR A N 1
ATOM 952 C CA . THR A 1 119 ? -24.434 7.818 32.142 1.00 83.88 119 THR A CA 1
ATOM 953 C C . THR A 1 119 ? -23.554 7.565 30.923 1.00 83.88 119 THR A C 1
ATOM 955 O O . THR A 1 119 ? -23.738 6.560 30.246 1.00 83.88 119 THR A O 1
ATOM 958 N N . TYR A 1 120 ? -22.532 8.396 30.689 1.00 86.25 120 TYR A N 1
ATOM 959 C CA . TYR A 1 120 ? -21.574 8.186 29.599 1.00 86.25 120 TYR A CA 1
ATOM 960 C C . TYR A 1 120 ? -20.879 6.818 29.665 1.00 86.25 120 TYR A C 1
ATOM 962 O O . TYR A 1 120 ? -20.807 6.113 28.658 1.00 86.25 120 TYR A O 1
ATOM 970 N N . ASP A 1 121 ? -20.401 6.410 30.841 1.00 87.75 121 ASP A N 1
ATOM 971 C CA . ASP A 1 121 ? -19.695 5.136 31.006 1.00 87.75 121 ASP A CA 1
ATOM 972 C C . ASP A 1 121 ? -20.616 3.925 30.761 1.00 87.75 121 ASP A C 1
ATOM 974 O O . ASP A 1 121 ? -20.182 2.929 30.170 1.00 87.75 121 ASP A O 1
ATOM 978 N N . LYS A 1 122 ? -21.898 4.017 31.150 1.00 87.94 122 LYS A N 1
ATOM 979 C CA . LYS A 1 122 ? -22.928 3.014 30.822 1.00 87.94 122 LYS A CA 1
ATOM 980 C C . LYS A 1 122 ? -23.175 2.941 29.315 1.00 87.94 122 LYS A C 1
ATOM 982 O O . LYS A 1 122 ? -23.107 1.851 28.745 1.00 87.94 122 LYS A O 1
ATOM 987 N N . LEU A 1 123 ? -23.357 4.095 28.664 1.00 86.50 123 LEU A N 1
ATOM 988 C CA . LEU A 1 123 ? -23.555 4.186 27.214 1.00 86.50 123 LEU A CA 1
ATOM 989 C C . LEU A 1 123 ? -22.379 3.575 26.448 1.00 86.50 123 LEU A C 1
ATOM 991 O O . LEU A 1 123 ? -22.550 2.773 25.531 1.00 86.50 123 LEU A O 1
ATOM 995 N N . ARG A 1 124 ? -21.159 3.920 26.868 1.00 88.06 124 ARG A N 1
ATOM 996 C CA . ARG A 1 124 ? -19.923 3.436 26.259 1.00 88.06 124 ARG A CA 1
ATOM 997 C C . ARG A 1 124 ? -19.781 1.922 26.381 1.00 88.06 124 ARG A C 1
ATOM 999 O O . ARG A 1 124 ? -19.367 1.289 25.413 1.00 88.06 124 ARG A O 1
ATOM 1006 N N . LYS A 1 125 ? -20.105 1.335 27.538 1.00 89.31 125 LYS A N 1
ATOM 1007 C CA . LYS A 1 125 ? -20.081 -0.127 27.717 1.00 89.31 125 LYS A CA 1
ATOM 1008 C C . LYS A 1 125 ? -21.060 -0.822 26.775 1.00 89.31 125 LYS A C 1
ATOM 1010 O O . LYS A 1 125 ? -20.631 -1.686 26.018 1.00 89.31 125 LYS A O 1
ATOM 1015 N N . ALA A 1 126 ? -22.318 -0.385 26.752 1.00 85.50 126 ALA A N 1
ATOM 1016 C CA . ALA A 1 126 ? -23.328 -0.954 25.863 1.00 85.50 126 ALA A CA 1
ATOM 1017 C C . ALA A 1 126 ? -22.939 -0.818 24.379 1.00 85.50 126 ALA A C 1
ATOM 1019 O O . ALA A 1 126 ? -23.081 -1.770 23.613 1.00 85.50 126 ALA A O 1
ATOM 1020 N N . ALA A 1 127 ? -22.353 0.315 23.977 1.00 85.56 127 ALA A N 1
ATOM 1021 C CA . ALA A 1 127 ? -21.837 0.499 22.621 1.00 85.56 127 ALA A CA 1
ATOM 1022 C C . ALA A 1 127 ? -20.687 -0.473 22.289 1.00 85.56 127 ALA A C 1
ATOM 1024 O O . ALA A 1 127 ? -20.671 -1.060 21.208 1.00 85.56 127 ALA A O 1
ATOM 1025 N N . ILE A 1 128 ? -19.739 -0.682 23.211 1.00 89.00 128 ILE A N 1
ATOM 1026 C CA . ILE A 1 128 ? -18.643 -1.652 23.036 1.00 89.00 128 ILE A CA 1
ATOM 1027 C C . ILE A 1 128 ? -19.194 -3.076 22.898 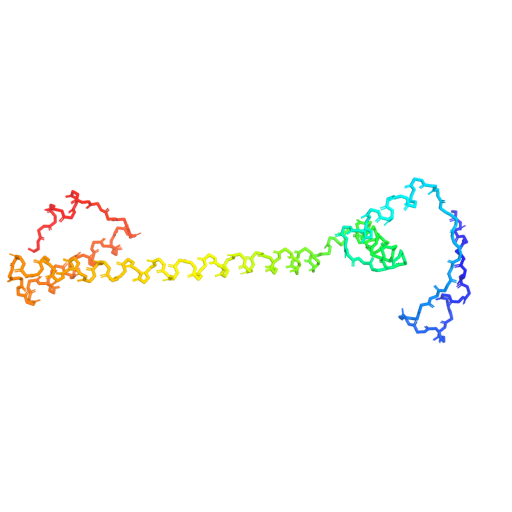1.00 89.00 128 ILE A C 1
ATOM 1029 O O . ILE A 1 128 ? -18.738 -3.822 22.031 1.00 89.00 128 ILE A O 1
ATOM 1033 N N . ASP A 1 129 ? -20.155 -3.456 23.735 1.00 86.38 129 ASP A N 1
ATOM 1034 C CA . ASP A 1 129 ? -20.734 -4.801 23.732 1.00 86.38 129 ASP A CA 1
ATOM 1035 C C . ASP A 1 129 ? -21.575 -5.051 22.471 1.00 86.38 129 ASP A C 1
AT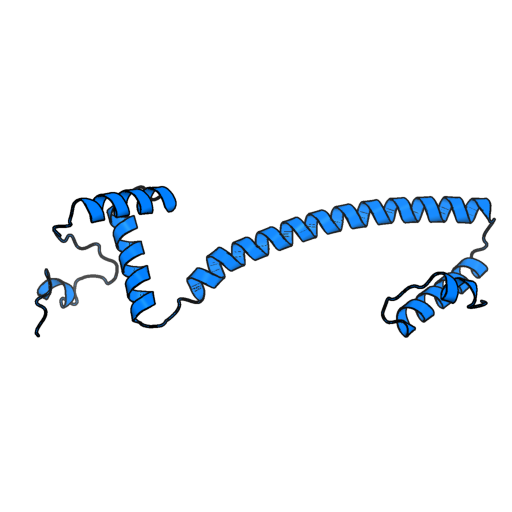OM 1037 O O . ASP A 1 129 ? -21.476 -6.121 21.864 1.00 86.38 129 ASP A O 1
ATOM 1041 N N . CYS A 1 130 ? -22.301 -4.037 21.993 1.00 82.50 130 CYS A N 1
ATOM 1042 C CA . CYS A 1 130 ? -22.995 -4.074 20.707 1.00 82.50 130 CYS A CA 1
ATOM 1043 C C . CYS A 1 130 ? -22.007 -4.309 19.554 1.00 82.50 130 CYS A C 1
ATOM 1045 O O . CYS A 1 130 ? -22.144 -5.271 18.807 1.00 82.50 130 CYS A O 1
ATOM 1047 N N . VAL A 1 131 ? -20.930 -3.520 19.471 1.00 86.19 131 VAL A N 1
ATOM 1048 C CA . VAL A 1 131 ? -19.906 -3.660 18.417 1.00 86.19 131 VAL A CA 1
ATOM 1049 C C . VAL A 1 131 ? -19.215 -5.028 18.452 1.00 86.19 131 VAL A C 1
ATOM 1051 O O . VAL A 1 131 ? -18.926 -5.604 17.400 1.00 86.19 131 VAL A O 1
ATOM 1054 N N . LYS A 1 132 ? -18.942 -5.561 19.649 1.00 85.62 132 LYS A N 1
ATOM 1055 C CA . LYS A 1 132 ? -18.329 -6.887 19.820 1.00 85.62 132 LYS A CA 1
ATOM 1056 C C . LYS A 1 132 ? -19.250 -8.015 19.374 1.00 85.62 132 LYS A C 1
ATOM 1058 O O . LYS A 1 132 ? -18.783 -8.952 18.738 1.00 85.62 132 LYS A O 1
ATOM 1063 N N . THR A 1 133 ? -20.532 -7.941 19.719 1.00 84.38 133 THR A N 1
ATOM 1064 C CA . THR A 1 133 ? -21.512 -8.975 19.357 1.00 84.38 133 THR A CA 1
ATOM 1065 C C . THR A 1 133 ? -21.889 -8.917 17.876 1.00 84.38 133 THR A C 1
ATOM 1067 O O . THR A 1 133 ? -22.129 -9.958 17.270 1.00 84.38 133 THR A O 1
ATOM 1070 N N . SER A 1 134 ? -21.863 -7.732 17.262 1.00 80.38 134 SER A N 1
ATOM 1071 C CA . SER A 1 134 ? -22.222 -7.513 15.857 1.00 80.38 134 SER A CA 1
ATOM 1072 C C . SER A 1 134 ? -21.047 -7.566 14.865 1.00 80.38 134 SER A C 1
ATOM 1074 O O . SER A 1 134 ? -21.219 -7.228 13.688 1.00 80.38 134 SER A O 1
ATOM 1076 N N . ASN A 1 135 ? -19.845 -7.956 15.313 1.00 81.94 135 ASN A N 1
ATOM 1077 C CA . ASN A 1 135 ? -18.608 -7.959 14.515 1.00 81.94 135 ASN A CA 1
ATOM 1078 C C . ASN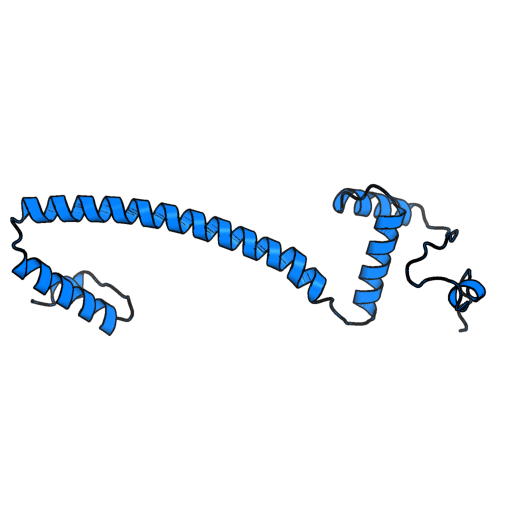 A 1 135 ? -18.334 -6.622 13.797 1.00 81.94 135 ASN A C 1
ATOM 1080 O O . ASN A 1 135 ? -17.892 -6.596 12.649 1.00 81.94 135 ASN A O 1
ATOM 1084 N N . GLY A 1 136 ? -18.604 -5.496 14.463 1.00 77.62 136 GLY A N 1
ATOM 1085 C CA . GLY A 1 136 ? -18.383 -4.163 13.893 1.00 77.62 136 GLY A CA 1
ATOM 1086 C C . GLY A 1 136 ? -19.550 -3.596 13.085 1.00 77.62 136 GLY A C 1
ATOM 1087 O O . GLY A 1 136 ? -19.440 -2.480 12.578 1.00 77.62 136 GLY A O 1
ATOM 1088 N N . THR A 1 137 ? -20.673 -4.309 12.983 1.00 80.50 137 THR A N 1
ATOM 1089 C CA . THR A 1 137 ? -21.866 -3.814 12.284 1.00 80.50 137 THR A CA 1
ATOM 1090 C C . THR A 1 137 ? -22.713 -2.976 13.237 1.00 80.50 137 THR A C 1
ATOM 1092 O O . THR A 1 137 ? -23.249 -3.494 14.212 1.00 80.50 137 THR A O 1
ATOM 1095 N N . ILE A 1 138 ? -22.848 -1.677 12.985 1.00 79.88 138 ILE A N 1
ATOM 1096 C CA . ILE A 1 138 ? -23.650 -0.788 13.837 1.00 79.88 138 ILE A CA 1
ATOM 1097 C C . ILE A 1 138 ? -24.942 -0.444 13.100 1.00 79.88 138 ILE A C 1
ATOM 1099 O O . ILE A 1 138 ? -24.903 0.185 12.043 1.00 79.88 138 ILE A O 1
ATOM 1103 N N . ASN A 1 139 ? -26.081 -0.842 13.665 1.00 76.94 139 ASN A N 1
ATOM 1104 C CA . ASN A 1 139 ? -27.405 -0.485 13.165 1.00 76.94 139 ASN A CA 1
ATOM 1105 C C . ASN A 1 139 ? -28.079 0.491 14.135 1.00 76.94 139 ASN A C 1
ATOM 1107 O O . ASN A 1 139 ? -28.189 0.220 15.330 1.00 76.94 139 ASN A O 1
ATOM 1111 N N . LEU A 1 140 ? -28.543 1.624 13.607 1.00 74.44 140 LEU A N 1
ATOM 1112 C CA . LEU A 1 140 ? -29.180 2.681 14.388 1.00 74.44 140 LEU A CA 1
ATOM 1113 C C . LEU A 1 140 ? -30.470 2.207 15.070 1.00 74.44 140 LEU A C 1
ATOM 1115 O O . LEU A 1 140 ? -30.709 2.562 16.219 1.00 74.44 140 LEU A O 1
ATOM 1119 N N . TYR A 1 141 ? -31.285 1.397 14.389 1.00 73.62 141 TYR A N 1
ATOM 1120 C CA . TYR A 1 141 ? -32.544 0.902 14.953 1.00 73.62 141 TYR A CA 1
ATOM 1121 C C . TYR A 1 141 ? -32.301 -0.077 16.102 1.00 73.62 141 TYR A C 1
ATOM 1123 O O . TYR A 1 141 ? -32.989 -0.020 17.119 1.00 73.62 141 TYR A O 1
ATOM 1131 N N . ASP A 1 142 ? -31.275 -0.916 15.979 1.00 71.81 142 ASP A N 1
ATOM 1132 C CA . ASP A 1 142 ? -30.900 -1.859 17.032 1.00 71.81 142 ASP A CA 1
ATOM 1133 C C . ASP A 1 142 ? -30.291 -1.115 18.231 1.00 71.81 142 ASP A C 1
ATOM 1135 O O . ASP A 1 142 ? -30.596 -1.430 19.381 1.00 71.81 142 ASP A O 1
ATOM 1139 N N . ALA A 1 143 ? -29.503 -0.063 17.978 1.00 70.56 143 ALA A N 1
ATOM 1140 C CA . ALA A 1 143 ? -28.930 0.791 19.016 1.00 70.56 143 ALA A CA 1
ATOM 1141 C C . ALA A 1 143 ? -29.983 1.640 19.753 1.00 70.56 143 ALA A C 1
ATOM 1143 O O . ALA A 1 143 ? -29.849 1.860 20.952 1.00 70.56 143 ALA A O 1
ATOM 1144 N N . ALA A 1 144 ? -31.035 2.096 19.066 1.00 69.25 144 ALA A N 1
ATOM 1145 C CA . ALA A 1 144 ? -32.127 2.858 19.676 1.00 69.25 144 ALA A CA 1
ATOM 1146 C C . ALA A 1 144 ? -33.055 1.984 20.540 1.00 69.25 144 ALA A C 1
ATOM 1148 O O . ALA A 1 144 ? -33.607 2.463 21.527 1.00 69.25 144 ALA A O 1
ATOM 1149 N N . ASN A 1 145 ? -33.216 0.707 20.176 1.00 64.44 145 ASN A N 1
ATOM 1150 C CA . ASN A 1 145 ? -34.080 -0.242 20.886 1.00 64.44 145 ASN A CA 1
ATOM 1151 C C . ASN A 1 145 ? -33.362 -0.997 22.018 1.00 64.44 145 ASN A C 1
ATOM 1153 O O . ASN A 1 145 ? -34.018 -1.587 22.876 1.00 64.44 145 ASN A O 1
ATOM 1157 N N . SER A 1 146 ? -32.028 -0.984 22.033 1.00 59.78 146 SER A N 1
ATOM 1158 C CA . SER A 1 146 ? -31.223 -1.560 23.111 1.00 59.78 146 SER A CA 1
ATOM 1159 C C . SER A 1 146 ? -31.208 -0.596 24.301 1.00 59.78 146 SER A C 1
ATOM 1161 O O . SER A 1 146 ? -30.415 0.341 24.341 1.00 59.78 146 SER A O 1
ATOM 1163 N N . GLN A 1 147 ? -32.127 -0.781 25.252 1.00 52.66 147 GLN A N 1
ATOM 1164 C CA . GLN A 1 147 ? -32.153 0.003 26.491 1.00 52.66 147 GLN A CA 1
ATOM 1165 C C . GLN A 1 147 ? -30.886 -0.239 27.331 1.00 52.66 147 GLN A C 1
ATOM 1167 O O . GLN A 1 147 ? -30.400 -1.368 27.415 1.00 52.66 147 GLN A O 1
ATOM 1172 N N . TYR A 1 148 ? -30.372 0.840 27.933 1.00 50.06 148 TYR A N 1
ATOM 1173 C CA . TYR A 1 148 ? -29.272 0.835 28.908 1.00 50.06 148 TYR A CA 1
ATOM 1174 C C . TYR A 1 148 ? -29.676 0.233 30.252 1.00 50.06 148 TYR A C 1
ATOM 1176 O O . TYR A 1 148 ? -30.839 0.447 30.666 1.00 50.06 148 TYR A O 1
#

Foldseek 3Di:
DDDDDDPPVVVPDPPDDPPDDDDDDDDDDPVVVVVLVVQCVVVVHPDSVVSVVVVCVVVVCVVVVVPVCVVCCPVVVVVVVVVVVVVVVVVVVVVVVVVVVVVVVVVVCCVVVVDDPVNVVVLVVVVVVVCVVVVNDDDPVVSVPPDD

Sequence (148 aa):
MKVEYLNSDKLNDSGVGQYQKLKTTMSLNKITYKKLDIIASLLEVKSRNTALENAINFYFSYLTNTFNQEYLCDVYGNKMASEIKILSDRLAKLQFKNAVEIDMLTRIVANDLEMGKETYDKLRKAAIDCVKTSNGTINLYDAANSQY

Radius of gyration: 32.61 Å; chains: 1; bounding box: 75×49×74 Å

Secondary structure (DSSP, 8-state):
-----TTHHHHS-TTS-TT----------HHHHHHHHHHHHHTT-S-HHHHHHHHHHHHHHHHTT---HHHHHHHHHHHHHHHHHHHHHHHHHHHHHHHHHHHHHHHHHHHHTT--HHHHHHHHHHHHHHHHHTTT---HHHHHHS--